Protein AF-A0A2I0SAQ4-F1 (afdb_monomer_lite)

Sequence (56 aa):
KEYKAELMHPYYAAERGLVDDVIDPAETREVLIRSLAMLHTKHADLPSRKHGNPPQ

Secondary structure (DSSP, 8-state):
-HHHHHHSSTHHHHHTTSSS----GGGHHHHHHHHHHHHTT--------S------

Foldseek 3Di:
DVCCVPPVDCVVCCVVVVDVDDDDPVCVVVVVVVVCVVCVPDDDDDPDDPDDDDDD

pLDDT: mean 91.02, std 8.82, range [63.09, 98.5]

Radius of gyration: 18.05 Å; chains: 1; bounding box: 36×26×43 Å

Organism: NCBI:txid2058924

Structure (mmCIF, N/CA/C/O backbone):
data_AF-A0A2I0SAQ4-F1
#
_entry.id   AF-A0A2I0SAQ4-F1
#
loop_
_atom_site.group_PDB
_atom_site.id
_atom_site.type_symbol
_atom_site.label_atom_id
_atom_site.label_alt_id
_atom_site.label_comp_id
_atom_site.label_asym_id
_atom_site.label_entity_id
_atom_site.label_seq_id
_atom_site.pdbx_PDB_ins_code
_atom_site.Cartn_x
_atom_site.Cartn_y
_atom_site.Cartn_z
_atom_site.occupancy
_atom_site.B_iso_or_equiv
_atom_site.auth_seq_id
_atom_site.auth_comp_id
_atom_site.auth_asym_id
_atom_site.auth_atom_id
_atom_site.pdbx_PDB_model_nu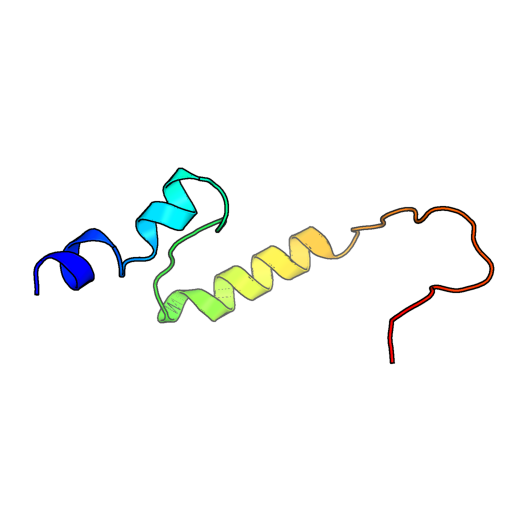m
ATOM 1 N N . LYS A 1 1 ? -8.972 14.859 23.690 1.00 63.09 1 LYS A N 1
ATOM 2 C CA . LYS A 1 1 ? -9.555 13.566 23.245 1.00 63.09 1 LYS A CA 1
ATOM 3 C C . LYS A 1 1 ? -10.247 13.734 21.894 1.00 63.09 1 LYS A C 1
ATOM 5 O O . LYS A 1 1 ? -9.965 12.924 21.026 1.00 63.09 1 LYS A O 1
ATOM 10 N N . GLU A 1 2 ? -11.005 14.816 21.692 1.00 70.19 2 GLU A N 1
ATOM 11 C CA . GLU A 1 2 ? -11.603 15.200 20.395 1.00 70.19 2 GLU A CA 1
ATOM 12 C C . GLU A 1 2 ? -10.598 15.239 19.241 1.00 70.19 2 GLU A C 1
ATOM 14 O O . GLU A 1 2 ? -10.816 14.557 18.257 1.00 70.19 2 GLU A O 1
ATOM 19 N N . TYR A 1 3 ? -9.428 15.869 19.410 1.00 72.12 3 TYR A N 1
ATOM 20 C CA . TYR A 1 3 ? -8.394 15.914 18.360 1.00 72.12 3 TYR A CA 1
ATOM 21 C C . TYR A 1 3 ? -8.036 14.541 17.760 1.00 72.12 3 TYR A C 1
ATOM 23 O O . TYR A 1 3 ? -7.845 14.411 16.558 1.00 72.12 3 TYR A O 1
ATOM 31 N N . LYS A 1 4 ? -7.942 13.493 18.590 1.00 70.94 4 LYS A N 1
ATOM 32 C CA . LYS A 1 4 ? -7.626 12.144 18.098 1.00 70.94 4 LYS A CA 1
ATOM 33 C C . LYS A 1 4 ? -8.805 11.519 17.359 1.00 70.94 4 LYS A C 1
ATOM 35 O O . LYS A 1 4 ? -8.587 10.832 16.375 1.00 70.94 4 LYS A O 1
ATOM 40 N N . ALA A 1 5 ? -10.024 11.748 17.837 1.00 72.38 5 ALA A N 1
ATOM 41 C CA . ALA A 1 5 ? -11.223 11.223 17.197 1.00 72.38 5 ALA A CA 1
ATOM 42 C C . ALA A 1 5 ? -11.490 11.912 15.856 1.00 72.38 5 ALA A C 1
ATOM 44 O O . ALA A 1 5 ? -11.884 11.247 14.909 1.00 72.38 5 ALA A O 1
ATOM 45 N N . GLU A 1 6 ? -11.232 13.217 15.780 1.00 76.06 6 GLU A N 1
ATOM 46 C CA . GLU A 1 6 ? -11.452 13.990 14.567 1.00 76.06 6 GLU A CA 1
ATOM 47 C C . GLU A 1 6 ? -10.330 13.808 13.561 1.00 76.06 6 GLU A C 1
ATOM 49 O O . GLU A 1 6 ? -10.634 13.710 12.393 1.00 76.06 6 GLU A O 1
ATOM 54 N N . LEU A 1 7 ? -9.053 13.767 13.964 1.00 75.62 7 LEU A N 1
ATOM 55 C CA . LEU A 1 7 ? -7.931 13.853 13.014 1.00 75.62 7 LEU A CA 1
ATOM 56 C C . LEU A 1 7 ? -7.107 12.571 12.880 1.00 75.62 7 LEU A C 1
ATOM 58 O O . LEU A 1 7 ? -6.376 12.431 11.902 1.00 75.62 7 LEU A O 1
ATOM 62 N N . MET A 1 8 ? -7.201 11.623 13.819 1.00 81.44 8 MET A N 1
ATOM 63 C CA . MET A 1 8 ? -6.447 10.362 13.751 1.00 81.44 8 MET A CA 1
ATOM 64 C C . MET A 1 8 ? -7.300 9.218 13.204 1.00 81.44 8 MET A C 1
ATOM 66 O O . MET A 1 8 ? -7.473 8.185 13.849 1.00 81.44 8 MET A O 1
ATOM 70 N N . HIS A 1 9 ? -7.807 9.405 11.988 1.00 84.81 9 HIS A N 1
ATOM 71 C CA . HIS A 1 9 ? -8.507 8.375 11.229 1.00 84.81 9 HIS A CA 1
ATOM 72 C C . HIS A 1 9 ? -8.123 8.433 9.739 1.00 84.81 9 HIS A C 1
ATOM 74 O O . HIS A 1 9 ? -7.824 9.514 9.221 1.00 84.81 9 HIS A O 1
ATOM 80 N N . PRO A 1 10 ? -8.150 7.301 9.016 1.00 87.44 10 PRO A N 1
A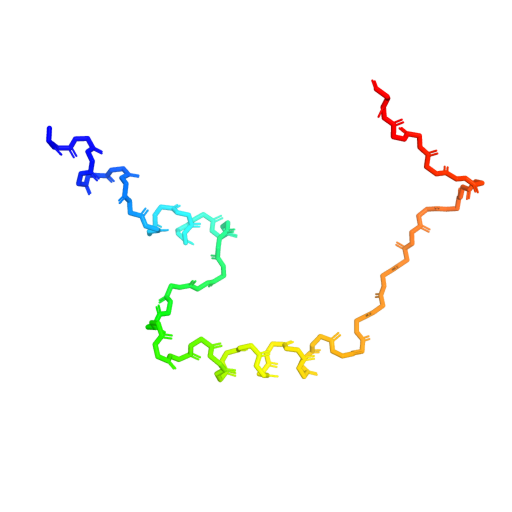TOM 81 C CA . PRO A 1 10 ? -7.669 7.229 7.633 1.00 87.44 10 PRO A CA 1
ATOM 82 C C . PRO A 1 10 ? -8.554 7.986 6.629 1.00 87.44 10 PRO A C 1
ATOM 84 O O . PRO A 1 10 ? -8.097 8.323 5.539 1.00 87.44 10 PRO A O 1
ATOM 87 N N . TYR A 1 11 ? -9.796 8.311 6.999 1.00 87.75 11 TYR A N 1
ATOM 88 C CA . TYR A 1 11 ? -10.783 8.892 6.085 1.00 87.75 11 TYR A CA 1
ATOM 89 C C . TYR A 1 11 ? -10.378 10.253 5.514 1.00 87.75 11 TYR A C 1
ATOM 91 O O . TYR A 1 11 ? -10.643 10.519 4.349 1.00 87.75 11 TYR A O 1
ATOM 99 N N . TYR A 1 12 ? -9.624 11.071 6.254 1.00 89.25 12 TYR A N 1
ATOM 100 C CA . TYR A 1 12 ? -9.126 12.339 5.712 1.00 89.25 12 TYR A CA 1
ATOM 101 C C . TYR A 1 12 ? -8.151 12.175 4.548 1.00 89.25 12 TYR A C 1
ATOM 103 O O . TYR A 1 12 ? -8.087 13.042 3.671 1.00 89.25 12 TYR A O 1
ATOM 111 N N . ALA A 1 13 ? -7.361 11.099 4.567 1.00 90.38 13 ALA A N 1
ATOM 112 C CA . ALA A 1 13 ? -6.446 10.776 3.485 1.00 90.38 13 ALA A CA 1
ATOM 113 C C . ALA A 1 13 ? -7.214 10.212 2.282 1.00 90.38 13 ALA A C 1
ATOM 115 O O . ALA A 1 13 ? -6.910 10.586 1.150 1.00 90.38 13 ALA A O 1
ATOM 116 N N . ALA A 1 14 ? -8.246 9.398 2.534 1.00 91.69 14 ALA A N 1
ATOM 117 C CA . ALA A 1 14 ? -9.136 8.869 1.501 1.00 91.69 14 ALA A CA 1
ATOM 118 C C . ALA A 1 14 ? -9.917 9.986 0.781 1.00 91.69 14 ALA A C 1
ATOM 120 O O . ALA A 1 14 ? -9.910 10.051 -0.443 1.00 91.69 14 ALA A O 1
ATOM 121 N N . GLU A 1 15 ? -10.490 10.945 1.519 1.00 90.69 15 GLU A N 1
ATOM 122 C CA . GLU A 1 15 ? -11.194 12.113 0.954 1.00 90.69 15 GLU A CA 1
ATOM 123 C C . GLU A 1 15 ? -10.321 12.957 0.015 1.00 90.69 15 GLU A C 1
ATOM 125 O O . GLU A 1 15 ? -10.825 13.623 -0.888 1.00 90.69 15 GLU A O 1
ATOM 130 N N . ARG A 1 16 ? -9.003 12.951 0.235 1.00 92.94 16 ARG A N 1
ATOM 131 C CA . ARG A 1 16 ? -8.021 13.694 -0.567 1.00 92.94 16 ARG A CA 1
ATOM 132 C C . ARG A 1 16 ? -7.367 12.845 -1.657 1.00 92.94 16 ARG A C 1
ATOM 134 O O . ARG A 1 16 ? -6.495 13.357 -2.354 1.00 92.94 16 ARG A O 1
ATOM 141 N N . GLY A 1 17 ? -7.738 11.569 -1.778 1.00 92.62 17 GLY A N 1
ATOM 142 C CA . GLY A 1 17 ? -7.112 10.626 -2.706 1.00 92.62 17 GLY A CA 1
ATOM 143 C C . GLY A 1 17 ? -5.630 10.366 -2.416 1.00 92.62 17 GLY A C 1
ATOM 144 O O . GLY A 1 17 ? -4.883 10.001 -3.315 1.00 92.62 17 GLY A O 1
ATOM 145 N N . LEU A 1 18 ? -5.178 10.598 -1.178 1.00 94.69 18 LEU A N 1
ATOM 146 C CA . LEU A 1 18 ? -3.810 10.279 -0.745 1.00 94.69 18 LEU A CA 1
ATOM 147 C C . LEU A 1 18 ? -3.641 8.782 -0.460 1.00 94.69 18 LEU A C 1
ATOM 149 O O . LEU A 1 18 ? -2.523 8.272 -0.469 1.00 94.69 18 LEU A O 1
ATOM 153 N N . VAL A 1 19 ? -4.752 8.109 -0.167 1.00 94.12 19 VAL A N 1
ATOM 154 C CA . 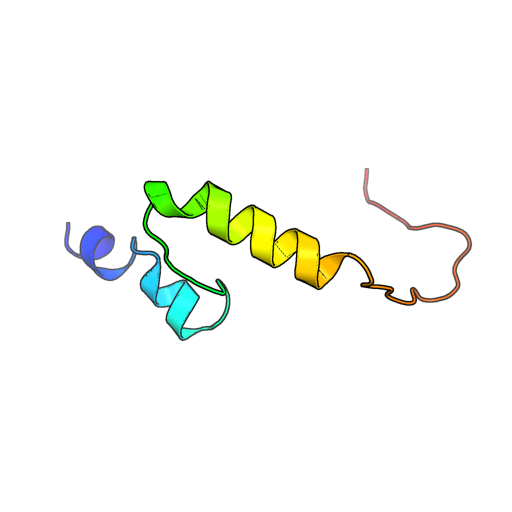VAL A 1 19 ? -4.866 6.659 -0.024 1.00 94.12 19 VAL A CA 1
ATOM 155 C C . VAL A 1 19 ? -5.971 6.208 -0.968 1.00 94.12 19 VAL A C 1
ATOM 157 O O . VAL A 1 19 ? -7.022 6.845 -1.012 1.00 94.12 19 VAL A O 1
ATOM 160 N N . ASP A 1 20 ? -5.723 5.127 -1.705 1.00 93.69 20 ASP A N 1
ATOM 161 C CA . ASP A 1 20 ? -6.671 4.606 -2.693 1.00 93.69 20 ASP A CA 1
ATOM 162 C C . ASP A 1 20 ? -7.910 3.967 -2.044 1.00 93.69 20 ASP A C 1
ATOM 164 O O . ASP A 1 20 ? -9.012 4.126 -2.561 1.00 93.69 20 ASP A O 1
ATOM 168 N N . ASP A 1 21 ? -7.744 3.257 -0.918 1.00 93.94 21 ASP A N 1
ATOM 169 C CA . ASP A 1 21 ? -8.840 2.559 -0.234 1.00 93.94 21 ASP A CA 1
ATOM 170 C C . ASP A 1 21 ? -8.561 2.309 1.267 1.00 93.94 21 ASP A C 1
ATOM 172 O O . ASP A 1 21 ? -7.407 2.211 1.697 1.00 93.94 21 ASP A O 1
ATOM 176 N N . VAL A 1 22 ? -9.624 2.178 2.069 1.00 95.25 22 VAL A N 1
ATOM 177 C CA . VAL A 1 22 ? -9.589 1.770 3.484 1.00 95.25 22 VAL A CA 1
ATOM 178 C C . VAL A 1 22 ? -10.287 0.416 3.608 1.00 95.25 22 VAL A C 1
ATOM 180 O O . VAL A 1 22 ? -11.511 0.340 3.648 1.00 95.25 22 VAL A O 1
ATOM 183 N N . ILE A 1 23 ? -9.490 -0.648 3.690 1.00 96.44 23 ILE A N 1
ATOM 184 C CA . ILE A 1 23 ? -9.959 -2.039 3.596 1.00 96.44 23 ILE A CA 1
ATOM 185 C C . ILE A 1 23 ? -10.001 -2.749 4.955 1.00 96.44 23 ILE A C 1
ATOM 187 O O . ILE A 1 23 ? -9.321 -2.341 5.904 1.00 96.44 23 ILE A O 1
ATOM 191 N N . ASP A 1 24 ? -10.745 -3.855 5.036 1.00 97.25 24 ASP A N 1
ATOM 192 C CA . ASP A 1 24 ? -10.677 -4.757 6.189 1.00 97.25 24 ASP A CA 1
ATOM 193 C C . ASP A 1 24 ? -9.299 -5.456 6.227 1.00 97.25 24 ASP A C 1
ATOM 195 O O . ASP A 1 24 ? -8.819 -5.938 5.192 1.00 97.25 24 ASP A O 1
ATOM 199 N N . PRO A 1 25 ? -8.638 -5.564 7.398 1.00 97.56 25 PRO A N 1
ATOM 200 C CA . PRO A 1 25 ? -7.372 -6.282 7.521 1.00 97.56 25 PRO A CA 1
ATOM 201 C C . PRO A 1 25 ? -7.373 -7.691 6.902 1.00 97.56 25 PRO A C 1
ATOM 203 O O . PRO A 1 25 ? -6.354 -8.103 6.340 1.00 97.56 25 PRO A O 1
ATOM 206 N N . ALA A 1 26 ? -8.493 -8.418 6.958 1.00 98.25 26 ALA A N 1
ATOM 207 C CA . ALA A 1 26 ? -8.634 -9.754 6.382 1.00 98.25 26 ALA A CA 1
ATOM 208 C C . ALA A 1 26 ? -8.566 -9.766 4.842 1.00 98.25 26 ALA A C 1
ATOM 210 O O . ALA A 1 26 ? -8.097 -10.743 4.254 1.00 98.25 26 ALA A O 1
ATOM 211 N N . GLU A 1 27 ? -8.967 -8.677 4.184 1.00 98.12 27 GLU A N 1
ATOM 212 C CA . GLU A 1 27 ? -9.014 -8.555 2.720 1.00 98.12 27 GLU A CA 1
ATOM 213 C C . GLU A 1 27 ? -7.655 -8.191 2.110 1.00 98.12 27 GLU A C 1
ATOM 215 O O . GLU A 1 27 ? -7.436 -8.361 0.908 1.00 98.12 27 GLU A O 1
ATOM 220 N N . THR A 1 28 ? -6.696 -7.761 2.938 1.00 98.00 28 THR A N 1
ATOM 221 C CA . THR A 1 28 ? -5.368 -7.288 2.512 1.00 98.00 28 THR A CA 1
ATOM 222 C C . THR A 1 28 ? -4.702 -8.206 1.486 1.00 98.00 28 THR A C 1
ATOM 224 O O . THR A 1 28 ? -4.177 -7.741 0.474 1.00 98.00 28 THR A O 1
ATOM 227 N N . ARG A 1 29 ? -4.723 -9.528 1.707 1.00 98.31 29 ARG A N 1
ATOM 228 C CA . ARG A 1 29 ? -4.083 -10.491 0.796 1.00 98.31 29 ARG A CA 1
ATOM 229 C C . ARG A 1 29 ? -4.728 -10.485 -0.588 1.00 98.31 29 ARG A C 1
ATOM 231 O O . ARG A 1 29 ? -4.017 -10.552 -1.588 1.00 98.31 29 ARG A O 1
ATOM 238 N N . GLU A 1 30 ? -6.052 -10.450 -0.643 1.00 98.38 30 GLU A N 1
ATOM 239 C CA . GLU A 1 30 ? -6.791 -10.460 -1.901 1.00 98.38 30 GLU A CA 1
ATOM 240 C C . GLU A 1 30 ? -6.545 -9.172 -2.689 1.00 98.38 30 GLU A C 1
ATOM 242 O O . GLU A 1 30 ? -6.231 -9.230 -3.882 1.00 98.38 30 GLU A O 1
ATOM 247 N N . VAL A 1 31 ? -6.600 -8.024 -2.007 1.00 98.25 31 VAL A N 1
ATOM 248 C CA . VAL A 1 31 ? -6.324 -6.712 -2.603 1.00 98.25 31 VAL A CA 1
ATOM 249 C C . VAL A 1 31 ? -4.909 -6.671 -3.175 1.00 98.25 31 VAL A C 1
ATOM 251 O O . VAL A 1 31 ? -4.726 -6.281 -4.326 1.00 98.25 31 VAL A O 1
ATOM 254 N N . LEU A 1 32 ? -3.907 -7.161 -2.436 1.00 98.19 32 LEU A N 1
ATOM 255 C CA . LEU A 1 32 ? -2.528 -7.226 -2.927 1.00 98.19 32 LEU A CA 1
ATOM 256 C C . LEU A 1 32 ? -2.392 -8.079 -4.193 1.00 98.19 32 LEU A C 1
ATOM 258 O O . LEU A 1 32 ? -1.729 -7.657 -5.139 1.00 98.19 32 LEU A O 1
ATOM 262 N N . ILE A 1 33 ? -3.025 -9.255 -4.237 1.00 98.50 33 ILE A N 1
ATOM 263 C CA . ILE A 1 33 ? -2.979 -10.135 -5.416 1.00 98.50 33 ILE A CA 1
ATOM 264 C C . ILE A 1 33 ? -3.569 -9.421 -6.637 1.00 98.50 33 ILE A C 1
ATOM 266 O O . ILE A 1 33 ? -2.946 -9.411 -7.701 1.00 98.50 33 ILE A O 1
ATOM 270 N N . ARG A 1 34 ? -4.739 -8.789 -6.483 1.00 98.12 34 ARG A N 1
ATOM 271 C CA . ARG A 1 34 ? -5.409 -8.049 -7.563 1.00 98.12 34 ARG A CA 1
ATOM 272 C C . ARG A 1 34 ? -4.569 -6.859 -8.037 1.00 98.12 34 ARG A C 1
ATOM 274 O O . ARG A 1 34 ? -4.365 -6.700 -9.240 1.00 98.12 34 ARG A O 1
ATOM 281 N N . SER A 1 35 ? -4.035 -6.068 -7.108 1.00 97.75 35 SER A N 1
ATOM 282 C CA . SER A 1 35 ? -3.219 -4.888 -7.415 1.00 97.75 35 SER A CA 1
ATOM 283 C C . SER A 1 35 ? -1.921 -5.251 -8.133 1.00 97.75 35 SER A C 1
ATOM 285 O O . SER A 1 35 ? -1.570 -4.613 -9.124 1.00 97.75 35 SER A O 1
ATOM 287 N N . LEU A 1 36 ? -1.224 -6.303 -7.693 1.00 98.19 36 LEU A N 1
ATOM 288 C CA . LEU A 1 36 ? -0.003 -6.773 -8.354 1.00 98.19 36 LEU A CA 1
ATOM 289 C C . LEU A 1 36 ? -0.284 -7.340 -9.748 1.00 98.19 36 LEU A C 1
ATOM 291 O O . LEU A 1 36 ? 0.481 -7.071 -10.673 1.00 98.19 36 LEU A O 1
ATOM 295 N N . ALA A 1 37 ? -1.386 -8.077 -9.919 1.00 98.25 37 ALA A N 1
ATOM 296 C CA . ALA A 1 37 ? -1.794 -8.577 -11.229 1.00 98.25 37 ALA A CA 1
ATOM 297 C C . ALA A 1 37 ? -2.076 -7.428 -12.211 1.00 98.25 37 ALA A C 1
ATOM 299 O O . ALA A 1 37 ? -1.624 -7.475 -13.353 1.00 98.25 37 ALA A O 1
ATOM 300 N N . MET A 1 38 ? -2.759 -6.371 -11.757 1.00 97.31 38 MET A N 1
ATOM 301 C CA . MET A 1 38 ? -3.024 -5.175 -12.563 1.00 97.31 38 MET A CA 1
ATOM 302 C C . MET A 1 38 ? -1.737 -4.417 -12.921 1.00 97.31 38 MET A C 1
ATOM 304 O O . MET A 1 38 ? -1.558 -4.000 -14.064 1.00 97.31 38 MET A O 1
ATOM 308 N N . LEU A 1 39 ? -0.810 -4.273 -11.970 1.00 97.69 39 LEU A N 1
ATOM 309 C CA . LEU A 1 39 ? 0.435 -3.519 -12.155 1.00 97.69 39 LEU A CA 1
ATOM 310 C C . LEU A 1 39 ? 1.530 -4.293 -12.902 1.00 97.69 39 LEU A C 1
ATOM 312 O O . LEU A 1 39 ? 2.575 -3.713 -13.200 1.00 97.69 39 LEU A O 1
ATOM 316 N N . HIS A 1 40 ? 1.307 -5.568 -13.229 1.00 97.56 40 HIS A N 1
ATOM 317 C CA . HIS A 1 40 ? 2.320 -6.454 -13.805 1.00 97.56 40 HIS A CA 1
ATOM 318 C C . HIS A 1 40 ? 2.964 -5.904 -15.090 1.00 97.56 40 HIS A C 1
ATOM 320 O O . HIS A 1 40 ? 4.149 -6.115 -15.331 1.00 97.56 40 HIS A O 1
ATOM 326 N N . THR A 1 41 ? 2.209 -5.176 -15.914 1.00 97.19 41 THR A N 1
ATOM 327 C CA . THR A 1 41 ? 2.698 -4.622 -17.188 1.00 97.19 41 THR A CA 1
ATOM 328 C C . THR A 1 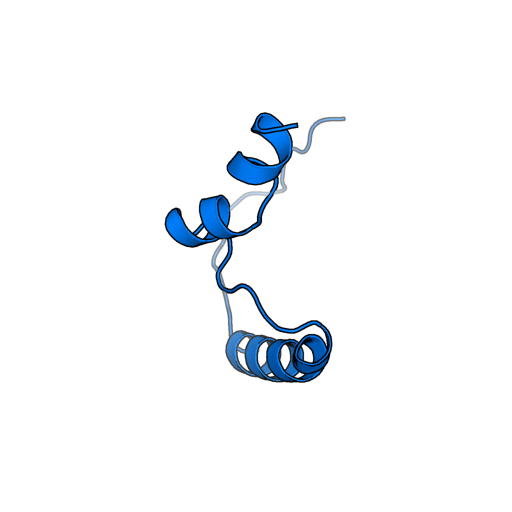41 ? 3.035 -3.134 -17.111 1.00 97.19 41 THR A C 1
ATOM 330 O O . THR A 1 41 ? 3.205 -2.490 -18.147 1.00 97.19 41 THR A O 1
ATOM 333 N N . LYS A 1 42 ? 3.103 -2.549 -15.909 1.00 96.75 42 LYS A N 1
ATOM 334 C CA . LYS A 1 42 ? 3.388 -1.122 -15.747 1.00 96.75 42 LYS A CA 1
ATOM 335 C C . LYS A 1 42 ? 4.828 -0.819 -16.164 1.00 96.75 42 LYS A C 1
ATOM 337 O O . LYS A 1 42 ? 5.778 -1.254 -15.521 1.00 96.75 42 LYS A O 1
ATOM 342 N N . HIS A 1 43 ? 4.971 -0.005 -17.203 1.00 96.25 43 HIS A N 1
ATOM 343 C CA . HIS A 1 43 ? 6.236 0.587 -17.624 1.00 96.25 43 HIS A CA 1
ATOM 344 C C . HIS A 1 43 ? 6.139 2.110 -17.512 1.00 96.25 43 HIS A C 1
ATOM 346 O O . HIS A 1 43 ? 5.106 2.685 -17.852 1.00 96.25 43 HIS A O 1
ATOM 352 N N . ALA A 1 44 ? 7.184 2.755 -16.997 1.00 94.06 44 ALA A N 1
ATOM 353 C CA . ALA A 1 44 ? 7.239 4.204 -16.851 1.00 94.06 44 ALA A CA 1
ATOM 354 C C . ALA A 1 44 ? 8.599 4.712 -17.323 1.00 94.06 44 ALA A C 1
ATOM 356 O O . ALA A 1 44 ? 9.635 4.311 -16.788 1.00 94.06 44 ALA A O 1
ATOM 357 N N . ASP A 1 45 ? 8.573 5.609 -18.303 1.00 93.81 45 ASP A N 1
ATOM 358 C CA . ASP A 1 45 ? 9.778 6.231 -18.829 1.00 93.81 45 ASP A CA 1
ATOM 359 C C . ASP A 1 45 ? 10.340 7.245 -17.832 1.00 93.81 45 ASP A C 1
ATOM 361 O O . ASP A 1 45 ? 9.617 8.039 -17.223 1.00 93.81 45 ASP A O 1
ATOM 365 N N . LEU A 1 46 ? 11.660 7.230 -17.678 1.00 89.88 46 LEU A N 1
ATOM 366 C CA . LEU A 1 46 ? 12.390 8.189 -16.858 1.00 89.88 46 LEU A CA 1
ATOM 367 C C . LEU A 1 46 ? 13.166 9.159 -17.760 1.00 89.88 46 LEU A C 1
ATOM 369 O O . LEU A 1 46 ? 13.635 8.760 -18.828 1.00 89.88 46 LEU A O 1
ATOM 373 N N . PRO A 1 47 ? 13.370 10.421 -17.334 1.00 93.00 47 PRO A N 1
ATOM 374 C CA . PRO A 1 47 ? 14.219 11.354 -18.065 1.00 93.00 47 PRO A CA 1
ATOM 375 C C . PRO A 1 47 ? 15.633 10.800 -18.279 1.00 93.00 47 PRO A C 1
ATOM 377 O O . PRO A 1 47 ? 16.234 10.233 -17.361 1.00 93.00 47 PRO A O 1
ATOM 380 N N . SER A 1 48 ? 16.188 11.016 -19.473 1.00 94.56 48 SER A N 1
ATOM 381 C CA . SER A 1 48 ? 17.540 10.566 -19.817 1.00 94.56 48 SER A CA 1
ATOM 382 C C . SER A 1 48 ? 18.598 11.304 -18.988 1.00 94.56 48 SER A C 1
ATOM 384 O O . SER A 1 48 ? 18.729 12.526 -19.063 1.00 94.56 48 SER A O 1
ATOM 386 N N . ARG A 1 49 ? 19.353 10.558 -18.174 1.00 92.94 49 ARG A N 1
ATOM 387 C CA . ARG A 1 49 ? 20.454 11.058 -17.332 1.00 92.94 49 ARG A CA 1
ATOM 388 C C . ARG A 1 49 ? 21.481 9.954 -17.073 1.00 92.94 49 ARG A C 1
ATOM 390 O O . ARG A 1 49 ? 21.125 8.782 -17.076 1.00 92.94 49 ARG A O 1
ATOM 397 N N . LYS A 1 50 ? 22.740 10.321 -16.791 1.00 92.75 50 LYS A N 1
ATOM 398 C CA . LYS A 1 50 ? 23.812 9.352 -16.463 1.00 92.75 50 LYS A CA 1
ATOM 399 C C . LYS A 1 50 ? 23.536 8.579 -15.166 1.00 92.75 50 LYS A C 1
ATOM 401 O O . LYS A 1 50 ? 23.750 7.376 -15.115 1.00 92.75 50 LYS A O 1
ATOM 406 N N . HIS A 1 51 ? 23.089 9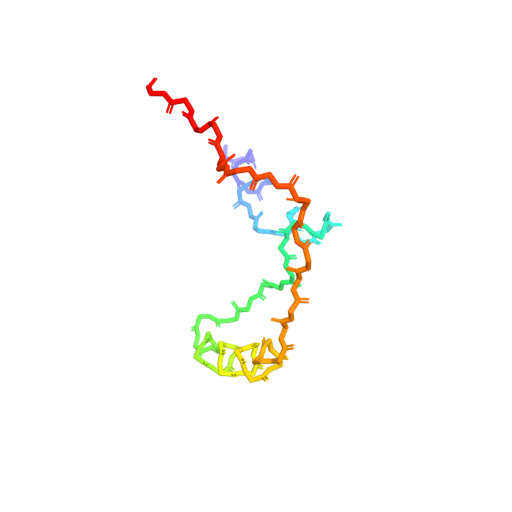.274 -14.124 1.00 92.38 51 HIS A N 1
ATOM 407 C CA . HIS A 1 51 ? 22.695 8.711 -12.830 1.00 92.38 51 HIS A CA 1
ATOM 408 C C . HIS A 1 51 ? 21.839 9.731 -12.058 1.00 92.38 51 HIS A C 1
ATOM 410 O O . HIS A 1 51 ? 21.696 10.883 -12.476 1.00 92.38 51 HIS A O 1
ATOM 416 N N . GLY A 1 52 ? 21.238 9.308 -10.942 1.00 91.69 52 GLY A N 1
ATOM 417 C CA . GLY A 1 52 ? 20.614 10.225 -9.982 1.00 91.69 52 GLY A CA 1
ATOM 418 C C . GLY A 1 52 ? 21.645 11.008 -9.157 1.00 91.69 52 GLY A C 1
ATOM 419 O O . GLY A 1 52 ? 22.844 10.753 -9.250 1.00 91.69 52 GLY A O 1
ATOM 420 N N . ASN A 1 53 ? 21.168 11.946 -8.335 1.00 93.31 53 ASN A N 1
ATOM 421 C CA . ASN A 1 53 ? 21.975 12.671 -7.347 1.00 93.31 53 ASN A CA 1
ATOM 422 C C . ASN A 1 53 ? 21.280 12.634 -5.968 1.00 93.31 53 ASN A C 1
ATOM 424 O O . ASN A 1 53 ? 20.670 13.630 -5.574 1.00 93.31 53 ASN A O 1
ATOM 428 N N . PRO A 1 54 ? 21.247 11.474 -5.287 1.00 90.00 54 PRO A N 1
ATOM 429 C CA . PRO A 1 54 ? 20.712 11.393 -3.932 1.00 90.00 54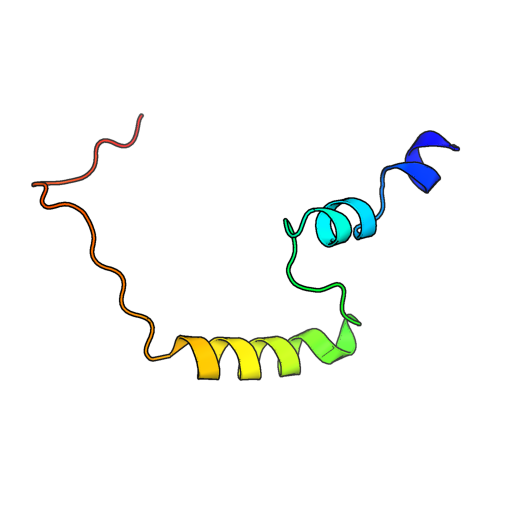 PRO A CA 1
ATOM 430 C C . PRO A 1 54 ? 21.647 12.128 -2.947 1.00 90.00 54 PRO A C 1
ATOM 432 O O . PRO A 1 54 ? 22.865 11.995 -3.077 1.00 90.00 54 PRO A O 1
ATOM 435 N N . PRO A 1 55 ? 21.116 12.902 -1.983 1.00 92.62 55 PRO A N 1
ATOM 436 C CA . PRO A 1 55 ? 21.934 13.526 -0.943 1.00 92.62 55 PRO A CA 1
ATOM 437 C C . PRO A 1 55 ? 22.574 12.469 -0.024 1.00 92.62 55 PRO A C 1
ATOM 439 O O . PRO A 1 55 ? 21.995 11.397 0.170 1.00 92.62 55 PRO A O 1
ATOM 442 N N . GLN A 1 56 ? 23.760 12.784 0.513 1.00 72.44 56 GLN A N 1
ATOM 443 C CA . GLN A 1 56 ? 24.459 12.004 1.548 1.00 72.44 56 GLN A CA 1
ATOM 444 C C . GLN A 1 56 ? 24.135 12.522 2.946 1.00 72.44 56 GLN A C 1
ATOM 446 O O . GLN A 1 56 ? 23.941 13.753 3.077 1.00 72.44 56 GLN A O 1
#

InterPro domains:
  IPR029045 ClpP/crotonase-like domain superfamily [SSF52096] (6-56)
  IPR034733 Acetyl-coenzyme A carboxylase carboxyl transferase subunit beta [PF01039] (1-53)